Protein AF-X1V996-F1 (afdb_monomer)

Nearest PDB structures (foldseek):
  7qdz-assembly1_A  TM=5.759E-01  e=6.375E+00  Homo sapiens
  1e8w-assembly1_A  TM=3.989E-01  e=4.517E+00  Sus scrofa
  7qe0-assembly1_A  TM=4.647E-01  e=6.830E+00  Homo sapiens
  5yys-assembly1_A  TM=2.731E-01  e=4.517E+00  Bacteroides fragilis

Mean predicted aligned error: 10.18 Å

Organism: NCBI:txid412755

pLDDT: mean 85.3, std 16.9, range [49.44, 98.62]

Structure (mmCIF, N/CA/C/O backbone):
data_AF-X1V996-F1
#
_entry.id   AF-X1V996-F1
#
loop_
_atom_site.group_PDB
_atom_site.id
_atom_site.type_symbol
_atom_site.label_atom_id
_atom_site.label_alt_id
_atom_site.label_comp_id
_atom_site.label_asym_id
_atom_site.label_entity_id
_atom_site.label_seq_id
_atom_site.pdbx_PDB_ins_code
_atom_site.Cartn_x
_atom_site.Cartn_y
_atom_site.Cartn_z
_atom_site.occupancy
_atom_site.B_iso_or_equiv
_atom_site.auth_seq_id
_atom_site.auth_comp_id
_atom_site.auth_asym_id
_atom_site.auth_atom_id
_atom_site.pdbx_PDB_model_num
ATOM 1 N N . MET A 1 1 ? 45.943 18.618 -39.445 1.00 54.00 1 MET A N 1
ATOM 2 C CA . MET A 1 1 ? 46.024 18.221 -38.017 1.00 54.00 1 MET A CA 1
ATOM 3 C C . MET A 1 1 ? 44.732 18.413 -37.202 1.00 54.00 1 MET A C 1
ATOM 5 O O . MET A 1 1 ? 44.696 17.941 -36.082 1.00 54.00 1 MET A O 1
ATOM 9 N N . ILE A 1 2 ? 43.649 19.012 -37.729 1.00 55.75 2 ILE A N 1
ATOM 10 C CA . ILE A 1 2 ? 42.413 19.304 -36.954 1.00 55.75 2 ILE A CA 1
ATOM 11 C C . ILE A 1 2 ? 41.405 18.124 -36.906 1.00 55.75 2 ILE A C 1
ATOM 13 O O . ILE A 1 2 ? 40.631 17.995 -35.962 1.00 55.75 2 ILE A O 1
ATOM 17 N N . ARG A 1 3 ? 41.440 17.201 -37.882 1.00 53.94 3 ARG A N 1
ATOM 18 C CA . ARG A 1 3 ? 40.447 16.107 -38.025 1.00 53.94 3 ARG A CA 1
ATOM 19 C C . ARG A 1 3 ? 40.541 14.998 -36.963 1.00 53.94 3 ARG A C 1
ATOM 21 O O . ARG A 1 3 ? 39.548 14.331 -36.701 1.00 53.94 3 ARG A O 1
ATOM 28 N N . THR A 1 4 ? 41.698 14.806 -36.334 1.00 54.12 4 THR A N 1
ATOM 29 C CA . THR A 1 4 ? 41.930 13.738 -35.339 1.00 54.12 4 THR A CA 1
ATOM 30 C C . THR A 1 4 ? 41.383 14.076 -33.949 1.00 54.12 4 THR A C 1
ATOM 32 O O . THR A 1 4 ? 41.017 13.172 -33.201 1.00 54.12 4 THR A O 1
ATOM 35 N N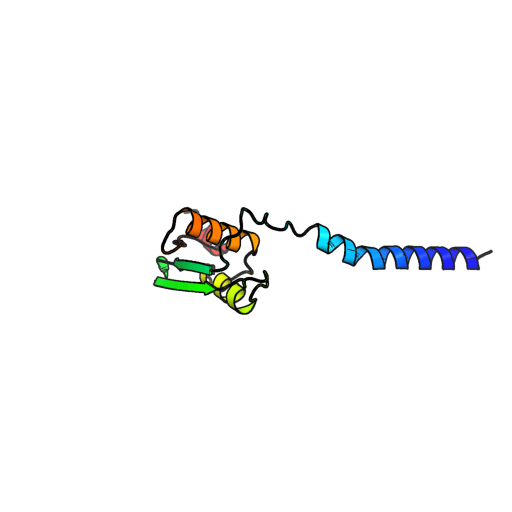 . HIS A 1 5 ? 41.290 15.364 -33.603 1.00 53.38 5 HIS A N 1
ATOM 36 C CA . HIS A 1 5 ? 40.777 15.819 -32.307 1.00 53.38 5 HIS A CA 1
ATOM 37 C C . HIS A 1 5 ? 39.247 15.728 -32.222 1.00 53.38 5 HIS A C 1
ATOM 39 O O . HIS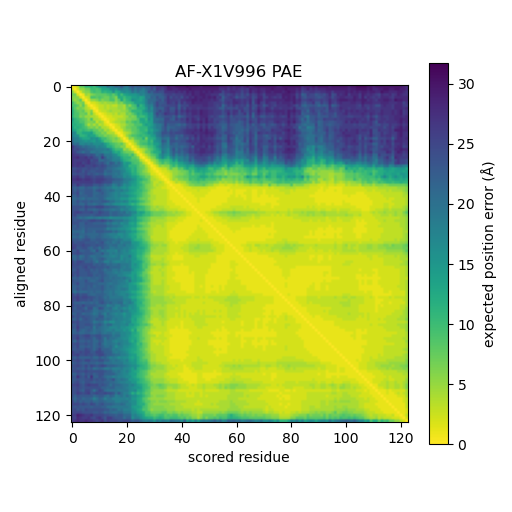 A 1 5 ? 38.716 15.301 -31.200 1.00 53.38 5 HIS A O 1
ATOM 45 N N . LEU A 1 6 ? 38.547 16.027 -33.322 1.00 59.44 6 LEU A N 1
ATOM 46 C CA . LEU A 1 6 ? 37.086 15.922 -33.410 1.00 59.44 6 LEU A CA 1
ATOM 47 C C . LEU A 1 6 ? 36.600 14.465 -33.335 1.00 59.44 6 LEU A C 1
ATOM 49 O O . LEU A 1 6 ? 35.632 14.174 -32.638 1.00 59.44 6 LEU A O 1
ATOM 53 N N . ALA A 1 7 ? 37.312 13.533 -33.978 1.00 59.94 7 ALA A N 1
ATOM 54 C CA . ALA A 1 7 ? 36.975 12.107 -33.939 1.00 59.94 7 ALA A CA 1
ATOM 55 C C . ALA A 1 7 ? 37.155 11.488 -32.538 1.00 59.94 7 ALA A C 1
ATOM 57 O O . ALA A 1 7 ? 36.348 10.665 -32.113 1.00 59.94 7 ALA A O 1
ATOM 58 N N . ARG A 1 8 ? 38.184 11.913 -31.791 1.00 59.97 8 ARG A N 1
ATOM 59 C CA . ARG A 1 8 ? 38.425 11.463 -30.408 1.00 59.97 8 ARG A CA 1
ATOM 60 C C . ARG A 1 8 ? 37.390 12.014 -29.425 1.00 59.97 8 ARG A C 1
ATOM 62 O O . ARG A 1 8 ? 36.938 11.273 -28.559 1.00 59.97 8 ARG A O 1
ATOM 69 N N . ALA A 1 9 ? 36.985 13.277 -29.583 1.00 61.44 9 ALA A N 1
ATOM 70 C CA . ALA A 1 9 ? 35.951 13.895 -28.752 1.00 61.44 9 ALA A CA 1
ATOM 71 C C . ALA A 1 9 ? 34.567 13.252 -28.965 1.00 61.44 9 ALA A C 1
ATOM 73 O O . ALA A 1 9 ? 33.856 12.994 -27.996 1.00 61.44 9 ALA A O 1
ATOM 74 N N . ALA A 1 10 ? 34.215 12.921 -30.212 1.00 61.50 10 ALA A N 1
ATOM 75 C CA . ALA A 1 10 ? 32.970 12.222 -30.532 1.00 61.50 10 ALA A CA 1
ATOM 76 C C . ALA A 1 10 ? 32.930 10.790 -29.962 1.00 61.50 10 ALA A C 1
ATOM 78 O O . ALA A 1 10 ? 31.900 10.361 -29.448 1.00 61.50 10 ALA A O 1
ATOM 79 N N . LEU A 1 11 ? 34.059 10.069 -29.992 1.00 61.34 11 LEU A N 1
ATOM 80 C CA . LEU A 1 11 ? 34.166 8.721 -29.424 1.00 61.34 11 LEU A CA 1
ATOM 81 C C . LEU A 1 11 ? 34.055 8.733 -27.888 1.00 61.34 11 LEU A C 1
ATOM 83 O O . LEU A 1 11 ? 33.362 7.897 -27.316 1.00 61.34 11 LEU A O 1
ATOM 87 N N . LEU A 1 12 ? 34.685 9.709 -27.224 1.00 60.69 12 LEU A N 1
ATOM 88 C CA . LEU A 1 12 ? 34.578 9.906 -25.772 1.00 60.69 12 LEU A CA 1
ATOM 89 C C . LEU A 1 12 ? 33.141 10.234 -25.336 1.00 60.69 12 LEU A C 1
ATOM 91 O O . LEU A 1 12 ? 32.659 9.663 -24.362 1.00 60.69 12 LEU A O 1
ATOM 95 N N . ALA A 1 13 ? 32.431 11.091 -26.075 1.00 60.47 13 ALA A N 1
ATOM 96 C CA . ALA A 1 13 ? 31.034 11.420 -25.785 1.00 60.47 13 ALA A CA 1
ATOM 97 C C . ALA A 1 13 ? 30.091 10.211 -25.954 1.00 60.47 13 ALA A C 1
ATOM 99 O O . ALA A 1 13 ? 29.177 10.032 -25.151 1.00 60.47 13 ALA A O 1
ATOM 100 N N . LEU A 1 14 ? 30.342 9.348 -26.948 1.00 59.69 14 LEU A N 1
ATOM 101 C CA . LEU A 1 14 ? 29.558 8.130 -27.184 1.00 59.69 14 LEU A CA 1
ATOM 102 C C . LEU A 1 14 ? 29.744 7.093 -26.060 1.00 59.69 14 LEU A C 1
ATOM 104 O O . LEU A 1 14 ? 28.778 6.459 -25.644 1.00 59.69 14 LEU A O 1
ATOM 108 N N . VAL A 1 15 ? 30.964 6.959 -25.525 1.00 61.09 15 VAL A N 1
ATOM 109 C CA . VAL A 1 15 ? 31.261 6.069 -24.385 1.00 61.09 15 VAL A CA 1
ATOM 110 C C . VAL A 1 15 ? 30.615 6.576 -23.089 1.00 61.09 15 VAL A C 1
ATOM 112 O O . VAL A 1 15 ? 30.128 5.772 -22.298 1.00 61.09 15 VAL A O 1
ATOM 115 N N . ILE A 1 16 ? 30.562 7.896 -22.876 1.00 60.41 16 ILE A N 1
ATOM 116 C CA . ILE A 1 16 ? 29.912 8.499 -21.699 1.00 60.41 16 ILE A CA 1
ATOM 117 C C . ILE A 1 16 ? 28.383 8.372 -21.786 1.00 60.41 16 ILE A C 1
ATOM 119 O O . ILE A 1 16 ? 27.744 8.040 -20.793 1.00 60.41 16 ILE A O 1
ATOM 123 N N . LEU A 1 17 ? 27.774 8.572 -22.962 1.00 58.75 17 LEU A N 1
ATOM 124 C CA . LEU A 1 17 ? 26.325 8.390 -23.116 1.00 58.75 17 LEU A CA 1
ATOM 125 C C . LEU A 1 17 ? 25.891 6.921 -22.994 1.00 58.75 17 LEU A C 1
ATOM 127 O O . LEU A 1 17 ? 24.822 6.647 -22.452 1.00 58.75 17 LEU A O 1
ATOM 131 N N . ALA A 1 18 ? 26.715 5.980 -23.463 1.00 59.16 18 ALA A N 1
ATOM 132 C CA . ALA A 1 18 ? 26.424 4.549 -23.392 1.00 59.16 18 ALA A CA 1
ATOM 133 C C . ALA A 1 18 ? 26.633 3.939 -21.991 1.00 59.16 18 ALA A C 1
ATOM 135 O O . ALA A 1 18 ? 26.075 2.882 -21.702 1.00 59.16 18 ALA A O 1
ATOM 136 N N . SER A 1 19 ? 27.400 4.588 -21.107 1.00 56.53 19 SER A N 1
ATOM 137 C CA . SER A 1 19 ? 27.648 4.113 -19.735 1.00 56.53 19 SER A CA 1
ATOM 138 C C . SER A 1 19 ? 26.632 4.619 -18.702 1.00 56.53 19 SER A C 1
ATOM 140 O O . SER A 1 19 ? 26.446 3.986 -17.662 1.00 56.53 19 SER A O 1
ATOM 142 N N . LEU A 1 20 ? 25.916 5.709 -18.994 1.00 56.09 20 LEU A N 1
ATOM 143 C CA . LEU A 1 20 ? 24.859 6.259 -18.133 1.00 56.09 20 LEU A CA 1
ATOM 144 C C . LEU A 1 20 ? 23.700 5.283 -17.826 1.00 56.09 20 LEU A C 1
ATOM 146 O O . LEU A 1 20 ? 23.301 5.213 -16.662 1.00 56.09 20 LEU A O 1
ATOM 150 N N . PRO A 1 21 ? 23.143 4.517 -18.788 1.00 53.94 21 PRO A N 1
ATOM 151 C CA . PRO A 1 21 ? 22.064 3.576 -18.479 1.00 53.94 21 PRO A CA 1
ATOM 152 C C . PRO A 1 21 ? 22.551 2.338 -17.714 1.00 53.94 21 PRO A C 1
ATOM 154 O O . PRO A 1 21 ? 21.789 1.781 -16.930 1.00 53.94 21 PRO A O 1
ATOM 157 N N . LEU A 1 22 ? 23.819 1.941 -17.878 1.00 51.44 22 LEU A N 1
ATOM 158 C CA . LEU A 1 22 ? 24.383 0.746 -17.238 1.00 51.44 22 LEU A CA 1
ATOM 159 C C . LEU A 1 22 ? 24.687 0.948 -15.742 1.00 51.44 22 LEU A C 1
ATOM 161 O O . LEU A 1 22 ? 24.753 -0.013 -14.984 1.00 51.44 22 LEU A O 1
ATOM 165 N N . CYS A 1 23 ? 24.855 2.199 -15.301 1.00 50.47 23 CYS A N 1
ATOM 166 C CA . CYS A 1 23 ? 25.145 2.527 -13.903 1.00 50.47 23 CYS A CA 1
ATOM 167 C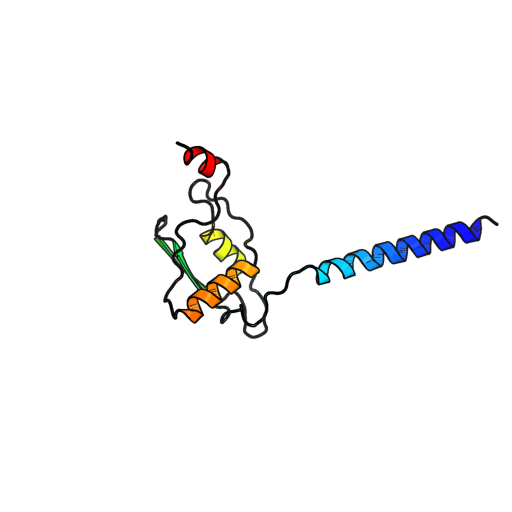 C . CYS A 1 23 ? 23.874 2.662 -13.038 1.00 50.47 23 CYS A C 1
ATOM 169 O O . CYS A 1 23 ? 23.942 2.556 -11.818 1.00 50.47 23 CYS A O 1
ATOM 171 N N . ARG A 1 24 ? 22.692 2.862 -13.643 1.00 49.44 24 ARG A N 1
ATOM 172 C CA . ARG A 1 24 ? 21.426 2.992 -12.894 1.00 49.44 24 ARG A CA 1
ATOM 173 C C . ARG A 1 24 ? 20.937 1.672 -12.296 1.00 49.44 24 ARG A C 1
ATOM 175 O O . ARG A 1 24 ? 20.384 1.685 -11.204 1.00 49.44 24 ARG A O 1
ATOM 182 N N . SER A 1 25 ? 21.154 0.550 -12.980 1.00 50.94 25 SER A N 1
ATOM 183 C CA . SER A 1 25 ? 20.682 -0.771 -12.543 1.00 50.94 25 SER A CA 1
ATOM 184 C C . SER A 1 25 ? 21.476 -1.356 -11.373 1.00 50.94 25 SER A C 1
ATOM 186 O O . SER A 1 25 ? 20.961 -2.211 -10.669 1.00 50.94 25 SER A O 1
ATOM 188 N N . LEU A 1 26 ? 22.707 -0.894 -11.133 1.00 51.16 26 LEU A N 1
ATOM 189 C CA . LEU A 1 26 ? 23.552 -1.406 -10.046 1.00 51.16 26 LEU A CA 1
ATOM 190 C C . LEU A 1 26 ?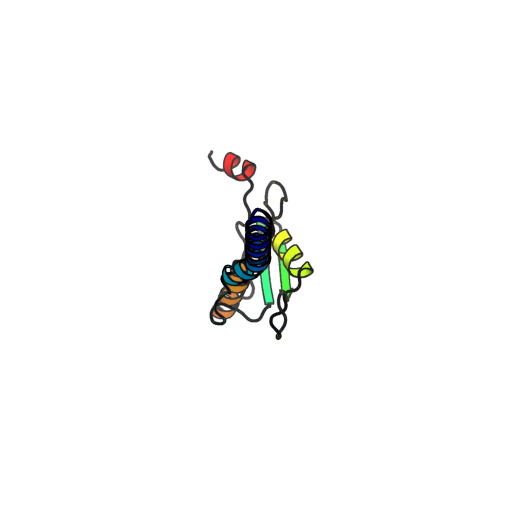 23.271 -0.752 -8.678 1.00 51.16 26 LEU A C 1
ATOM 192 O O . LEU A 1 26 ? 23.794 -1.216 -7.670 1.00 51.16 26 LEU A O 1
ATOM 196 N N . LEU A 1 27 ? 22.493 0.339 -8.639 1.00 52.47 27 LEU A N 1
ATOM 197 C CA . LEU A 1 27 ? 22.168 1.083 -7.411 1.00 52.47 27 LEU A CA 1
ATOM 198 C C . LEU A 1 27 ? 20.765 0.804 -6.859 1.00 52.47 27 LEU A C 1
ATOM 200 O O . LEU A 1 27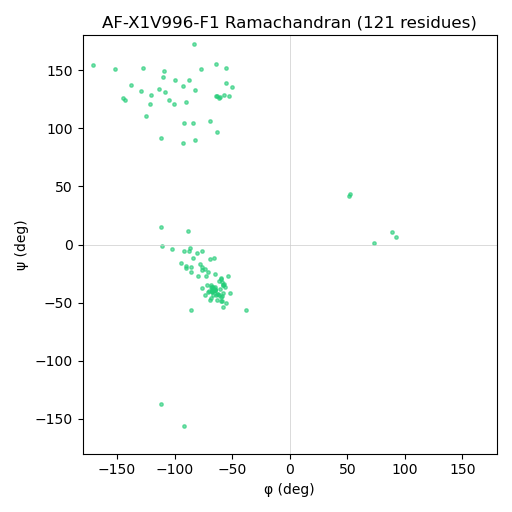 ? 20.435 1.316 -5.790 1.00 52.47 27 LEU A O 1
ATOM 204 N N . ALA A 1 28 ? 19.942 0.009 -7.547 1.00 55.94 28 ALA A N 1
ATOM 205 C CA . ALA A 1 28 ? 18.747 -0.528 -6.917 1.00 55.94 28 ALA A CA 1
ATOM 206 C C . ALA A 1 28 ? 19.219 -1.548 -5.877 1.00 55.94 28 ALA A C 1
ATOM 208 O O . ALA A 1 28 ? 19.734 -2.607 -6.229 1.00 55.94 28 ALA A O 1
ATOM 209 N N . ALA A 1 29 ? 19.129 -1.191 -4.596 1.00 60.31 29 ALA A N 1
ATOM 210 C CA . ALA A 1 29 ? 19.367 -2.137 -3.523 1.00 60.31 29 ALA A CA 1
ATOM 211 C C . ALA A 1 29 ? 18.288 -3.218 -3.628 1.00 60.31 29 ALA A C 1
ATOM 213 O O . ALA A 1 29 ? 17.157 -3.016 -3.192 1.00 60.31 29 ALA A O 1
ATOM 214 N N . GLU A 1 30 ? 18.611 -4.341 -4.265 1.00 69.19 30 GLU A N 1
ATO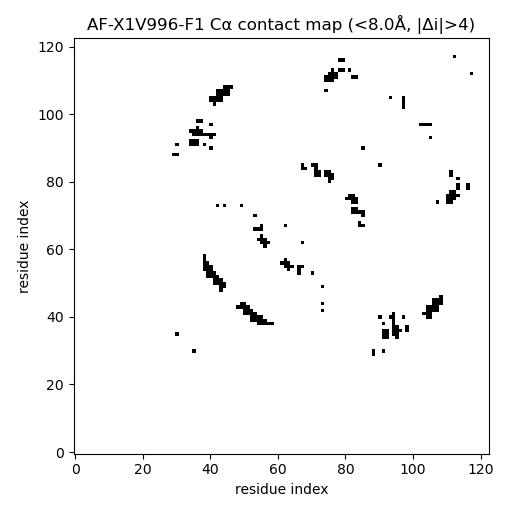M 215 C CA . GLU A 1 30 ? 17.710 -5.481 -4.249 1.00 69.19 30 GLU A CA 1
ATOM 216 C C . GLU A 1 30 ? 17.581 -5.970 -2.813 1.00 69.19 30 GLU A C 1
ATOM 218 O O . GLU A 1 30 ? 18.577 -6.230 -2.130 1.00 69.19 30 GLU A O 1
ATOM 223 N N . ILE A 1 31 ? 16.341 -6.102 -2.350 1.00 73.88 31 ILE A N 1
ATOM 224 C CA . ILE A 1 31 ? 16.076 -6.701 -1.050 1.00 73.88 31 ILE A CA 1
ATOM 225 C C . ILE A 1 31 ? 16.620 -8.129 -1.087 1.00 73.88 31 ILE A C 1
ATOM 227 O O . ILE A 1 31 ? 16.245 -8.883 -2.002 1.00 73.88 31 ILE A O 1
ATOM 231 N N . PRO A 1 32 ? 17.465 -8.518 -0.115 1.00 79.19 32 PRO A N 1
ATOM 232 C CA . PRO A 1 32 ? 17.919 -9.889 0.013 1.00 79.19 32 PRO A CA 1
ATOM 233 C C . PRO A 1 32 ? 16.719 -10.841 -0.023 1.00 79.19 32 PRO A C 1
ATOM 235 O O . PRO A 1 32 ? 15.745 -10.581 0.681 1.00 79.19 32 PRO A O 1
ATOM 238 N N . PRO A 1 33 ? 16.774 -11.962 -0.761 1.00 76.81 33 PRO A N 1
ATOM 239 C CA . PRO A 1 33 ? 15.669 -12.922 -0.803 1.00 76.81 33 PRO A CA 1
ATOM 240 C C . PRO A 1 33 ? 15.217 -13.407 0.583 1.00 76.81 33 PRO A C 1
ATOM 242 O O . PRO A 1 33 ? 14.058 -13.738 0.768 1.00 76.81 33 PRO A O 1
ATOM 245 N N . ALA A 1 34 ? 16.119 -13.399 1.570 1.00 75.12 34 ALA A N 1
ATOM 246 C CA . ALA A 1 34 ? 15.826 -13.749 2.961 1.00 75.12 34 ALA A CA 1
ATOM 247 C C . ALA A 1 34 ? 14.934 -12.735 3.709 1.00 75.12 34 ALA A C 1
ATOM 249 O O . ALA A 1 34 ? 14.495 -13.028 4.815 1.00 75.12 34 ALA A O 1
ATOM 250 N N . LEU A 1 35 ? 14.724 -11.542 3.149 1.00 78.44 35 LEU A N 1
ATOM 251 C CA . LEU A 1 35 ? 13.862 -10.487 3.694 1.00 78.44 35 LEU A CA 1
ATOM 252 C C . LEU A 1 35 ? 12.616 -10.258 2.822 1.00 78.44 35 LEU A C 1
ATOM 254 O O . LEU A 1 35 ? 11.979 -9.218 2.947 1.00 78.44 35 LEU A O 1
ATOM 258 N N . ARG A 1 36 ? 12.309 -11.200 1.923 1.00 87.50 36 ARG A N 1
ATOM 259 C CA . ARG A 1 36 ? 11.077 -11.228 1.130 1.00 87.50 36 ARG A CA 1
ATOM 260 C C . ARG A 1 36 ? 10.095 -12.202 1.771 1.00 87.50 36 ARG A C 1
ATOM 262 O O . ARG A 1 36 ? 10.530 -13.249 2.258 1.00 87.50 36 ARG A O 1
ATOM 269 N N . GLY A 1 37 ? 8.815 -11.855 1.765 1.00 91.75 37 GLY A N 1
ATOM 270 C CA . GLY A 1 37 ? 7.742 -12.775 2.135 1.00 91.75 37 GLY A CA 1
ATOM 271 C C . GLY A 1 37 ? 7.181 -13.509 0.920 1.00 91.75 37 GLY A C 1
ATOM 272 O O . GLY A 1 37 ? 7.871 -13.678 -0.103 1.00 91.75 37 GLY A O 1
ATOM 273 N N . ASP A 1 38 ? 5.945 -13.976 1.022 1.00 95.62 38 ASP A N 1
ATOM 274 C CA . ASP A 1 38 ? 5.312 -14.798 -0.008 1.00 95.62 38 ASP A CA 1
ATOM 275 C C . ASP A 1 38 ? 4.751 -14.000 -1.207 1.00 95.62 38 ASP A C 1
ATOM 277 O O . ASP A 1 38 ? 4.442 -14.594 -2.245 1.00 95.62 38 ASP A O 1
ATOM 281 N N . GLY A 1 39 ? 4.759 -12.663 -1.141 1.00 97.00 39 GLY A N 1
ATOM 282 C CA . GLY A 1 39 ? 4.209 -11.780 -2.174 1.00 97.00 39 GLY A CA 1
ATOM 283 C C . GLY A 1 39 ? 2.746 -11.393 -1.936 1.00 97.00 39 GLY A C 1
ATOM 284 O O . GLY A 1 39 ? 2.140 -10.732 -2.792 1.00 97.00 39 GLY A O 1
ATOM 285 N N . GLU A 1 40 ? 2.188 -11.774 -0.789 1.00 98.25 40 GLU A N 1
ATOM 286 C CA . GLU A 1 40 ? 0.895 -11.361 -0.263 1.00 98.25 40 GLU A CA 1
ATOM 287 C C . GLU A 1 40 ? 1.089 -10.460 0.967 1.00 98.25 40 GLU A C 1
ATOM 289 O O . GLU A 1 40 ? 2.023 -10.609 1.739 1.00 98.25 40 GLU A O 1
ATOM 294 N N . LEU A 1 41 ? 0.239 -9.451 1.146 1.00 98.31 41 LEU A N 1
ATOM 295 C CA . LEU A 1 41 ? 0.296 -8.591 2.329 1.00 98.31 41 LEU A CA 1
ATOM 296 C C . LEU A 1 41 ? -1.110 -8.180 2.743 1.00 98.31 41 LEU A C 1
ATOM 298 O O . LEU A 1 41 ? -1.840 -7.583 1.943 1.00 98.31 41 LEU A O 1
ATOM 302 N N . THR A 1 42 ? -1.484 -8.422 3.999 1.00 98.62 42 THR A N 1
ATOM 303 C CA . THR A 1 42 ? -2.754 -7.934 4.542 1.00 98.62 42 THR A CA 1
ATOM 304 C C . THR A 1 42 ? -2.538 -6.689 5.387 1.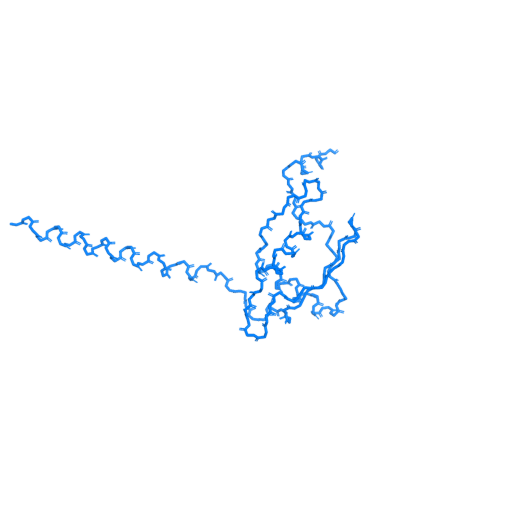00 98.62 42 THR A C 1
ATOM 306 O O . THR A 1 42 ? -1.850 -6.676 6.406 1.00 98.62 42 THR A O 1
ATOM 309 N N . LEU A 1 43 ? -3.188 -5.596 4.990 1.00 98.44 43 LEU A N 1
ATOM 310 C CA . LEU A 1 43 ? -3.142 -4.328 5.707 1.00 98.44 43 LEU A CA 1
ATOM 311 C C . LEU A 1 43 ? -4.503 -3.990 6.290 1.00 98.44 43 LEU A C 1
ATOM 313 O O . LEU A 1 43 ? -5.521 -3.993 5.596 1.00 98.44 43 LEU A O 1
ATOM 317 N N . TYR A 1 44 ? -4.497 -3.571 7.552 1.00 98.38 44 TYR A N 1
ATOM 318 C CA . TYR A 1 44 ? -5.646 -2.942 8.187 1.00 98.38 44 TYR A CA 1
ATOM 319 C C . TYR A 1 44 ? -5.296 -1.538 8.665 1.00 98.38 44 TYR A C 1
ATOM 321 O O . TYR A 1 44 ? -4.325 -1.325 9.387 1.00 98.38 44 TYR A O 1
ATOM 329 N N . ARG A 1 45 ? -6.118 -0.556 8.295 1.00 97.19 45 ARG A N 1
ATOM 330 C CA . ARG A 1 45 ? -6.006 0.849 8.685 1.00 97.19 45 ARG A CA 1
ATOM 331 C C . ARG A 1 45 ? -7.172 1.224 9.605 1.00 97.19 45 ARG A C 1
ATOM 333 O O . ARG A 1 45 ? -8.197 1.723 9.125 1.00 97.19 45 ARG A O 1
ATOM 340 N N . PRO A 1 46 ? -7.018 1.101 10.939 1.00 95.69 46 PRO A N 1
ATOM 341 C CA . PRO A 1 46 ? -8.127 1.262 11.884 1.00 95.69 46 PRO A CA 1
ATOM 342 C C . PRO A 1 46 ? -8.812 2.626 11.803 1.00 95.69 46 PRO A C 1
ATOM 344 O O . PRO A 1 46 ? -10.020 2.758 11.940 1.00 95.69 46 PRO A O 1
ATOM 347 N N . VAL A 1 47 ? -8.027 3.666 11.528 1.00 89.50 47 VAL A N 1
ATOM 348 C CA . VAL A 1 47 ? -8.495 5.054 11.473 1.00 89.50 47 VAL A CA 1
ATOM 349 C C . VAL A 1 47 ? -9.552 5.297 10.392 1.00 89.50 47 VAL A C 1
ATOM 351 O O . VAL A 1 47 ? -10.374 6.202 10.540 1.00 89.50 47 VAL A O 1
ATOM 354 N N . LYS A 1 48 ? -9.483 4.560 9.281 1.00 90.50 48 LYS A N 1
ATOM 355 C CA . LYS A 1 48 ? -10.435 4.660 8.168 1.00 90.50 48 LYS A CA 1
ATOM 356 C C . LYS A 1 48 ? -11.313 3.411 8.046 1.00 90.50 48 LYS A C 1
ATOM 358 O O . LYS A 1 48 ? -12.192 3.403 7.198 1.00 90.50 48 LYS A O 1
ATOM 363 N N . ASN A 1 49 ? -11.101 2.415 8.911 1.00 96.06 49 ASN A N 1
ATOM 364 C CA . ASN A 1 49 ? -11.719 1.095 8.837 1.00 96.06 49 ASN A CA 1
ATOM 365 C C . ASN A 1 49 ? -11.538 0.437 7.454 1.00 96.06 49 ASN A C 1
ATOM 367 O O . ASN A 1 49 ? -12.478 -0.100 6.878 1.00 96.06 49 ASN A O 1
ATOM 371 N N . GLU A 1 50 ? -10.326 0.531 6.906 1.00 97.00 50 GLU A N 1
ATOM 372 C CA . GLU A 1 50 ? -9.974 -0.041 5.602 1.00 97.00 50 GLU A CA 1
ATOM 373 C C . GLU A 1 50 ? -9.135 -1.288 5.830 1.00 97.00 50 GLU A C 1
ATOM 375 O O . GLU A 1 50 ? -8.112 -1.207 6.507 1.00 97.00 50 GLU A O 1
ATOM 380 N N . ARG A 1 51 ? -9.563 -2.424 5.282 1.00 98.06 51 ARG A N 1
ATOM 381 C CA . ARG A 1 51 ? -8.822 -3.686 5.315 1.00 98.06 51 ARG A CA 1
ATOM 382 C C . ARG A 1 51 ? -8.735 -4.234 3.901 1.00 98.06 51 ARG A C 1
ATOM 384 O O . ARG A 1 51 ? -9.761 -4.281 3.225 1.00 98.06 51 ARG A O 1
ATOM 391 N N . ALA A 1 52 ? -7.548 -4.645 3.479 1.00 98.31 52 ALA A N 1
ATOM 392 C CA . ALA A 1 52 ? -7.365 -5.325 2.206 1.00 98.31 52 ALA A CA 1
ATOM 393 C C . ALA A 1 52 ? -6.157 -6.262 2.256 1.00 98.31 52 ALA A C 1
ATOM 395 O O . ALA A 1 52 ? -5.197 -6.004 2.982 1.00 98.31 52 ALA A O 1
ATOM 396 N N . THR A 1 53 ? -6.238 -7.319 1.458 1.00 98.56 53 THR A N 1
ATOM 397 C CA . THR A 1 53 ? -5.156 -8.264 1.188 1.00 98.56 53 THR A CA 1
ATOM 398 C C . THR A 1 53 ? -4.687 -8.028 -0.240 1.00 98.56 53 THR A C 1
ATOM 400 O O . THR A 1 53 ? -5.515 -7.906 -1.146 1.00 98.56 53 THR A O 1
ATOM 403 N N . PHE A 1 54 ? -3.379 -7.908 -0.429 1.00 98.50 54 PHE A N 1
ATOM 404 C CA . PHE A 1 54 ? -2.759 -7.517 -1.688 1.00 98.50 54 PHE A CA 1
ATOM 405 C C . PHE A 1 54 ? -1.803 -8.603 -2.161 1.00 98.50 54 PHE A C 1
ATOM 407 O O . PHE A 1 54 ? -0.824 -8.871 -1.479 1.00 98.50 54 PHE A O 1
ATOM 414 N N . HIS A 1 55 ? -2.033 -9.164 -3.347 1.00 98.38 55 HIS A N 1
ATOM 415 C CA . HIS A 1 55 ? -1.062 -10.034 -4.018 1.00 98.38 55 HIS A CA 1
ATOM 416 C C . HIS A 1 55 ? -0.210 -9.168 -4.947 1.00 98.38 55 HIS A C 1
ATOM 418 O O . HIS A 1 55 ? -0.578 -8.918 -6.094 1.00 98.38 55 HIS A O 1
ATOM 424 N N . TYR A 1 56 ? 0.872 -8.610 -4.413 1.00 98.00 56 TYR A N 1
ATOM 425 C CA . TYR A 1 56 ? 1.640 -7.553 -5.075 1.00 98.00 56 TYR A CA 1
ATOM 426 C C . TYR A 1 56 ? 2.823 -8.088 -5.886 1.00 98.00 56 TYR A C 1
ATOM 428 O O . TYR A 1 56 ? 3.361 -7.360 -6.724 1.00 98.00 56 TYR A O 1
ATOM 436 N N . ARG A 1 57 ? 3.222 -9.345 -5.657 1.00 96.88 57 ARG A N 1
ATOM 437 C CA . ARG A 1 57 ? 4.293 -10.021 -6.391 1.00 96.88 57 ARG A CA 1
ATOM 438 C C . ARG A 1 57 ? 3.914 -11.464 -6.714 1.00 96.88 57 ARG A C 1
ATOM 440 O O . ARG A 1 57 ? 3.396 -12.181 -5.867 1.00 96.88 57 ARG A O 1
ATOM 447 N N . ASP A 1 58 ? 4.209 -11.906 -7.935 1.00 95.56 58 ASP A N 1
ATOM 448 C CA . ASP A 1 58 ? 3.997 -13.297 -8.347 1.00 95.56 58 ASP A CA 1
ATOM 449 C C . ASP A 1 58 ? 5.160 -14.231 -7.936 1.00 95.56 58 ASP A C 1
ATOM 451 O O . ASP A 1 58 ? 6.233 -13.805 -7.496 1.00 95.56 58 ASP A O 1
ATOM 455 N N . GLY A 1 59 ? 4.976 -15.540 -8.133 1.00 90.94 59 GLY A N 1
ATOM 456 C CA . GLY A 1 59 ? 6.013 -16.545 -7.860 1.00 90.94 59 GLY A CA 1
ATOM 457 C C . GLY A 1 59 ? 7.252 -16.463 -8.767 1.00 90.94 59 GLY A C 1
ATOM 458 O O . GLY A 1 59 ? 8.259 -17.102 -8.473 1.00 90.94 59 GLY A O 1
ATOM 459 N N . ASN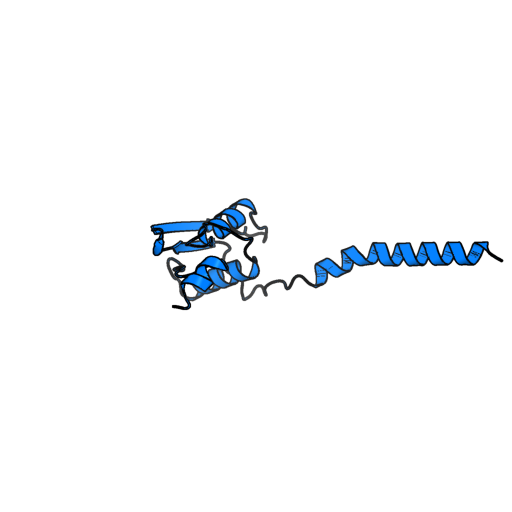 A 1 60 ? 7.204 -15.683 -9.853 1.00 92.19 60 ASN A N 1
ATOM 460 C CA . ASN A 1 60 ? 8.352 -15.409 -10.723 1.00 92.19 60 ASN A CA 1
ATOM 461 C C . ASN A 1 60 ? 9.114 -14.142 -10.295 1.00 92.19 60 ASN A C 1
ATOM 463 O O . ASN A 1 60 ? 10.163 -13.839 -10.863 1.00 92.19 60 ASN A O 1
ATOM 467 N N . GLY A 1 61 ? 8.601 -13.410 -9.304 1.00 90.88 61 GLY A N 1
ATOM 468 C CA . GLY A 1 61 ? 9.180 -12.173 -8.801 1.00 90.88 61 GLY A CA 1
ATOM 469 C C . GLY A 1 61 ? 8.717 -10.904 -9.522 1.00 90.88 61 GLY A C 1
ATOM 470 O O . GLY A 1 61 ? 9.316 -9.853 -9.300 1.00 90.88 61 GLY A O 1
ATOM 471 N N . ASN A 1 62 ? 7.688 -10.971 -10.371 1.00 94.81 62 ASN A N 1
ATOM 472 C CA . ASN A 1 62 ? 7.140 -9.797 -11.051 1.00 94.81 62 ASN A CA 1
ATOM 473 C C . ASN A 1 62 ? 6.167 -9.056 -10.136 1.00 9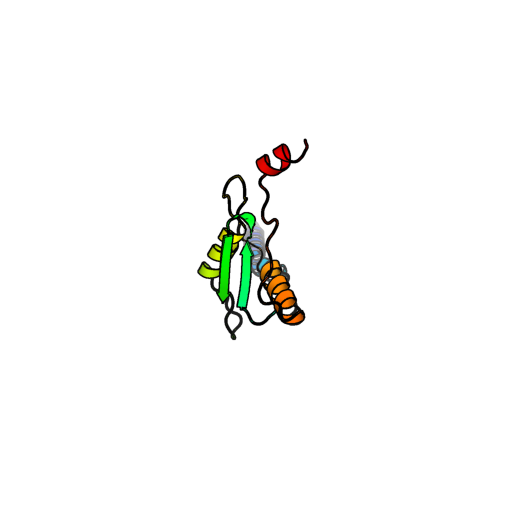4.81 62 ASN A C 1
ATOM 475 O O . ASN A 1 62 ? 5.275 -9.673 -9.554 1.00 94.81 62 ASN A O 1
ATOM 479 N N . TYR A 1 63 ? 6.313 -7.735 -10.058 1.00 96.31 63 TYR A N 1
ATOM 480 C CA . TYR A 1 63 ? 5.413 -6.876 -9.296 1.00 96.31 63 TYR A CA 1
ATOM 481 C C . TYR A 1 63 ? 4.207 -6.434 -10.128 1.00 96.31 63 TYR A C 1
ATOM 483 O O . TYR A 1 63 ? 4.348 -6.111 -11.311 1.00 96.31 63 TYR A O 1
ATOM 491 N N . ASP A 1 64 ? 3.037 -6.367 -9.495 1.00 98.00 64 ASP A N 1
ATOM 492 C CA . ASP A 1 64 ? 1.840 -5.762 -10.080 1.00 98.00 64 ASP A CA 1
ATOM 493 C C . ASP A 1 64 ? 1.754 -4.278 -9.692 1.00 98.00 64 ASP A C 1
ATOM 495 O O . ASP A 1 64 ? 1.395 -3.918 -8.571 1.00 98.00 64 ASP A O 1
ATOM 499 N N . GLU A 1 65 ? 2.070 -3.398 -10.641 1.00 97.50 65 GLU A N 1
ATOM 500 C CA . GLU A 1 65 ? 2.057 -1.942 -10.448 1.00 97.50 65 GLU A CA 1
ATOM 501 C C . GLU A 1 65 ? 0.681 -1.383 -10.042 1.00 97.50 65 GLU A C 1
ATOM 503 O O . GLU A 1 65 ? 0.604 -0.369 -9.344 1.00 97.50 65 GLU A O 1
ATOM 508 N N . GLY A 1 66 ? -0.415 -2.029 -10.455 1.00 98.19 66 GLY A N 1
ATOM 509 C CA . GLY A 1 66 ? -1.765 -1.642 -10.047 1.00 98.19 66 GLY A CA 1
ATOM 510 C C . GLY A 1 66 ? -1.986 -1.916 -8.564 1.00 98.19 66 GLY A C 1
ATOM 511 O O . GLY A 1 66 ? -2.419 -1.034 -7.822 1.00 98.19 66 GLY A O 1
ATOM 512 N N . VAL A 1 67 ? -1.579 -3.100 -8.110 1.00 98.44 67 VAL A N 1
ATOM 513 C CA . VAL A 1 67 ? -1.644 -3.483 -6.694 1.00 98.44 67 VAL A CA 1
ATOM 514 C C . VAL A 1 67 ? -0.713 -2.613 -5.843 1.00 98.44 67 VAL A C 1
ATOM 516 O O . VAL A 1 67 ? -1.097 -2.176 -4.757 1.00 98.44 67 VAL A O 1
ATOM 519 N N . LEU A 1 68 ? 0.482 -2.276 -6.341 1.00 98.38 68 LEU A N 1
ATOM 520 C CA . LEU A 1 68 ? 1.386 -1.337 -5.667 1.00 98.38 68 LEU A CA 1
ATOM 521 C C . LEU A 1 68 ? 0.757 0.058 -5.504 1.00 98.38 68 LEU A C 1
ATOM 523 O O . LEU A 1 68 ? 0.922 0.697 -4.459 1.00 98.38 68 LEU A O 1
ATOM 527 N N . ALA A 1 69 ? 0.000 0.531 -6.498 1.00 98.19 69 ALA A N 1
ATOM 528 C CA . ALA A 1 69 ? -0.741 1.787 -6.402 1.00 98.19 69 ALA A CA 1
ATOM 529 C C . ALA A 1 69 ? -1.885 1.717 -5.371 1.00 98.19 69 ALA A C 1
ATOM 531 O O . ALA A 1 69 ? -2.109 2.684 -4.633 1.00 98.19 69 ALA A O 1
ATOM 532 N N . ASP A 1 70 ? -2.564 0.576 -5.254 1.00 98.31 70 ASP A N 1
ATOM 533 C CA . ASP A 1 70 ? -3.604 0.362 -4.242 1.00 98.31 70 ASP A CA 1
ATOM 534 C C . ASP A 1 70 ? -3.021 0.318 -2.818 1.00 98.31 70 ASP A C 1
ATOM 536 O O . ASP A 1 70 ? -3.562 0.941 -1.894 1.00 98.31 70 ASP A O 1
ATOM 540 N N . ILE A 1 71 ? -1.859 -0.319 -2.639 1.00 98.25 71 ILE A N 1
ATOM 541 C CA . ILE A 1 71 ? -1.098 -0.267 -1.381 1.00 98.25 71 ILE A CA 1
ATOM 542 C C . ILE A 1 71 ? -0.736 1.187 -1.050 1.00 98.25 71 ILE A C 1
ATOM 544 O O . ILE A 1 71 ? -1.000 1.662 0.061 1.00 98.25 71 ILE A O 1
ATOM 548 N N . ALA A 1 72 ? -0.198 1.939 -2.016 1.00 98.00 72 ALA A N 1
ATOM 549 C CA . ALA A 1 72 ? 0.111 3.358 -1.842 1.00 98.00 72 ALA A CA 1
ATOM 550 C C . ALA A 1 72 ? -1.122 4.178 -1.422 1.00 98.00 72 ALA A C 1
ATOM 552 O O . ALA A 1 72 ? -1.024 5.078 -0.578 1.00 98.00 72 ALA A O 1
ATOM 553 N N . HIS A 1 73 ? -2.306 3.834 -1.937 1.00 97.44 73 HIS A N 1
ATOM 554 C CA . HIS A 1 73 ? -3.555 4.449 -1.511 1.00 97.44 73 HIS A CA 1
ATOM 555 C C . HIS A 1 73 ? -3.878 4.151 -0.040 1.00 97.44 73 HIS A C 1
ATOM 557 O O . HIS A 1 73 ? -4.228 5.073 0.700 1.00 97.44 73 HIS A O 1
ATOM 563 N N . ILE A 1 74 ? -3.720 2.920 0.457 1.00 97.44 74 ILE A N 1
ATOM 564 C CA . ILE A 1 74 ? -3.874 2.635 1.900 1.00 97.44 74 ILE A CA 1
ATOM 565 C C . ILE A 1 74 ? -2.899 3.471 2.750 1.00 97.44 74 ILE A C 1
ATOM 567 O O . ILE A 1 74 ? -3.257 3.965 3.831 1.00 97.44 74 ILE A O 1
ATOM 571 N N . PHE A 1 75 ? -1.695 3.717 2.235 1.00 97.19 75 PHE A N 1
ATOM 572 C CA . PHE A 1 75 ? -0.657 4.507 2.898 1.00 97.19 75 PHE A CA 1
ATOM 573 C C . PHE A 1 75 ? -0.868 6.024 2.863 1.00 97.19 75 PHE A C 1
ATOM 575 O O . PHE A 1 75 ? -0.121 6.764 3.516 1.00 97.19 75 PHE A O 1
ATOM 582 N N . ARG A 1 76 ? -1.893 6.512 2.161 1.00 97.00 76 ARG A N 1
ATOM 583 C CA . ARG A 1 76 ? -2.130 7.947 1.982 1.00 97.00 76 ARG A CA 1
ATOM 584 C C . ARG A 1 76 ? -2.242 8.723 3.291 1.00 97.00 76 ARG A C 1
ATOM 586 O O . ARG A 1 76 ? -2.704 8.223 4.329 1.00 97.00 76 ARG A O 1
ATOM 593 N N . CYS A 1 77 ? -1.879 10.000 3.239 1.00 95.94 77 CYS A N 1
ATOM 594 C CA . CYS A 1 77 ? -1.952 10.891 4.386 1.00 95.94 77 CYS A CA 1
ATOM 595 C C . CYS A 1 77 ? -3.379 10.935 4.936 1.00 95.94 77 CYS A C 1
ATOM 597 O O . CYS A 1 77 ? -4.346 11.200 4.227 1.00 95.94 77 CYS A O 1
ATOM 599 N N . ARG A 1 78 ? -3.530 10.714 6.248 1.00 92.81 78 ARG A N 1
ATOM 600 C CA . ARG A 1 78 ? -4.848 10.749 6.913 1.00 92.81 78 ARG A CA 1
ATOM 601 C C . ARG A 1 78 ? -5.557 12.101 6.753 1.00 92.81 78 ARG A C 1
ATOM 603 O O . ARG A 1 78 ? -6.785 12.112 6.770 1.00 92.81 78 ARG A O 1
ATOM 610 N N . LEU A 1 79 ? -4.797 13.197 6.687 1.00 93.81 79 LEU A N 1
ATOM 611 C CA . LEU A 1 79 ? -5.338 14.554 6.615 1.00 93.81 79 LEU A CA 1
ATOM 612 C C . LEU A 1 79 ? -5.646 14.963 5.175 1.00 93.81 79 LEU A C 1
ATOM 614 O O . LEU A 1 79 ? -6.779 15.326 4.890 1.00 93.81 79 LEU A O 1
ATOM 618 N N . THR A 1 80 ? -4.650 14.906 4.291 1.00 95.31 80 THR A N 1
ATOM 619 C CA . THR A 1 80 ? -4.755 15.439 2.925 1.00 95.31 80 THR A CA 1
ATOM 620 C C . THR A 1 80 ? -5.255 14.412 1.914 1.00 95.31 80 THR A C 1
ATOM 622 O O . THR A 1 80 ? -5.699 14.790 0.839 1.00 95.31 80 THR A O 1
ATOM 625 N N . GLY A 1 81 ? -5.186 13.116 2.234 1.00 95.38 81 GLY A N 1
ATOM 626 C CA . GLY A 1 81 ? -5.467 12.041 1.280 1.00 95.38 81 GLY A CA 1
ATOM 627 C C . GLY A 1 81 ? -4.368 11.832 0.235 1.00 95.38 81 GLY A C 1
ATOM 628 O O . GLY A 1 81 ? -4.510 10.949 -0.601 1.00 95.38 81 GLY A O 1
ATOM 629 N N . GLU A 1 82 ? -3.279 12.603 0.296 1.00 96.88 82 GLU A N 1
ATOM 630 C CA . GLU A 1 82 ? -2.136 12.490 -0.611 1.00 96.88 82 GLU A CA 1
ATOM 631 C C . GLU A 1 82 ? -1.454 11.126 -0.463 1.00 96.88 82 GLU A C 1
ATOM 633 O O . GLU A 1 82 ? -1.115 10.717 0.653 1.00 96.88 82 GLU A O 1
ATOM 638 N N . ALA A 1 83 ? -1.263 10.432 -1.583 1.00 96.62 83 ALA A N 1
ATOM 639 C CA . ALA A 1 83 ? -0.546 9.167 -1.669 1.00 96.62 83 ALA A CA 1
ATOM 640 C C . ALA A 1 83 ? 0.796 9.375 -2.380 1.00 96.62 83 ALA A C 1
ATOM 642 O O . ALA A 1 83 ? 0.908 10.219 -3.268 1.00 96.62 83 ALA A O 1
ATOM 643 N N . HIS A 1 84 ? 1.791 8.573 -2.013 1.00 96.31 84 HIS A N 1
ATOM 644 C CA . HIS A 1 84 ? 3.079 8.514 -2.697 1.00 96.31 84 HIS A CA 1
ATOM 645 C C . HIS A 1 84 ? 3.389 7.074 -3.057 1.00 96.31 84 HIS A C 1
ATOM 647 O O . HIS A 1 84 ? 2.972 6.162 -2.344 1.00 96.31 84 HIS A O 1
ATOM 653 N N . VAL A 1 85 ? 4.162 6.899 -4.129 1.00 95.12 85 VAL A N 1
ATOM 654 C CA . VAL A 1 85 ? 4.769 5.608 -4.450 1.00 95.12 85 VAL A CA 1
ATOM 655 C C . VAL A 1 85 ? 5.529 5.120 -3.221 1.00 95.12 85 VAL A C 1
ATOM 657 O O . VAL A 1 85 ? 6.319 5.864 -2.631 1.00 95.12 85 VAL A O 1
ATOM 660 N N . ILE A 1 86 ? 5.237 3.888 -2.823 1.00 95.31 86 ILE A N 1
ATOM 661 C CA . ILE A 1 86 ? 5.900 3.222 -1.712 1.00 95.31 86 ILE A CA 1
ATOM 662 C C . ILE A 1 86 ? 7.067 2.432 -2.283 1.00 95.31 86 ILE A C 1
ATOM 664 O O . ILE A 1 86 ? 6.945 1.787 -3.320 1.00 95.31 86 ILE A O 1
ATOM 668 N N . ASP A 1 87 ? 8.206 2.513 -1.608 1.00 94.44 87 ASP A N 1
ATOM 669 C CA . ASP A 1 87 ? 9.363 1.701 -1.945 1.00 94.44 87 ASP A CA 1
ATOM 670 C C . ASP A 1 87 ? 9.006 0.214 -1.792 1.00 94.44 87 ASP A C 1
ATOM 672 O O . ASP A 1 87 ? 8.530 -0.203 -0.734 1.00 94.44 87 ASP A O 1
ATOM 676 N N . THR A 1 88 ? 9.218 -0.584 -2.840 1.00 94.19 88 THR A N 1
ATOM 677 C CA . THR A 1 88 ? 8.910 -2.026 -2.825 1.00 94.19 88 THR A CA 1
ATOM 678 C C . THR A 1 88 ? 9.695 -2.757 -1.734 1.00 94.19 88 THR A C 1
ATOM 680 O O . THR A 1 88 ? 9.166 -3.680 -1.121 1.00 94.19 88 THR A O 1
ATOM 683 N N . GLY A 1 89 ? 10.888 -2.243 -1.401 1.00 93.88 89 GLY A N 1
ATOM 684 C CA . GLY A 1 89 ? 11.659 -2.525 -0.187 1.00 93.88 89 GLY A CA 1
ATOM 685 C C . GLY A 1 89 ? 10.822 -2.681 1.069 1.00 93.88 89 GLY A C 1
ATOM 686 O O . GLY A 1 89 ? 10.880 -3.685 1.777 1.00 93.88 89 GLY A O 1
ATOM 687 N N . LEU A 1 90 ? 10.040 -1.645 1.349 1.00 94.56 90 LEU A N 1
ATOM 688 C CA . LEU A 1 90 ? 9.220 -1.573 2.545 1.00 94.56 90 LEU A CA 1
ATOM 689 C C . LEU A 1 90 ? 8.088 -2.602 2.521 1.00 94.56 90 LEU A C 1
ATOM 691 O O . LEU A 1 90 ? 7.800 -3.192 3.558 1.00 94.56 90 LEU A O 1
ATOM 695 N N . ILE A 1 91 ? 7.457 -2.805 1.364 1.00 96.31 91 ILE A N 1
ATOM 696 C CA . ILE A 1 91 ? 6.315 -3.718 1.212 1.00 96.31 91 ILE A CA 1
ATOM 697 C C . ILE A 1 91 ? 6.753 -5.154 1.512 1.00 96.31 91 ILE A C 1
ATOM 699 O O . ILE A 1 91 ? 6.141 -5.818 2.340 1.00 96.31 91 ILE A O 1
ATOM 703 N N . GLU A 1 92 ? 7.872 -5.579 0.936 1.00 96.31 92 GLU A N 1
ATOM 704 C CA . GLU A 1 92 ? 8.449 -6.914 1.144 1.00 96.31 92 GLU A CA 1
ATOM 705 C C . GLU A 1 92 ? 8.902 -7.147 2.584 1.00 96.31 92 GLU A C 1
ATOM 707 O O . GLU A 1 92 ? 8.705 -8.226 3.129 1.00 96.31 92 GLU A O 1
ATOM 712 N N . ILE A 1 93 ? 9.477 -6.128 3.233 1.00 95.38 93 ILE A N 1
ATOM 713 C CA . ILE A 1 93 ? 9.836 -6.225 4.653 1.00 95.38 93 ILE A CA 1
ATOM 714 C C . ILE A 1 93 ? 8.578 -6.380 5.514 1.00 95.38 93 ILE A C 1
ATOM 716 O O . ILE A 1 93 ? 8.602 -7.113 6.499 1.00 95.38 93 ILE A O 1
ATOM 720 N N . MET A 1 94 ? 7.492 -5.677 5.186 1.00 96.25 94 MET A N 1
ATOM 721 C CA . MET A 1 94 ? 6.235 -5.792 5.926 1.00 96.25 94 MET A CA 1
ATOM 722 C C . MET A 1 94 ? 5.594 -7.166 5.759 1.00 96.25 94 MET A C 1
ATOM 724 O O . MET A 1 94 ? 5.161 -7.727 6.760 1.00 96.25 94 MET A O 1
ATOM 728 N N . ASP A 1 95 ? 5.581 -7.687 4.535 1.00 97.25 95 ASP A N 1
ATOM 729 C CA . ASP A 1 95 ? 5.145 -9.046 4.203 1.00 97.25 95 ASP A CA 1
ATOM 730 C C . ASP A 1 95 ? 5.982 -10.073 4.989 1.00 97.25 95 ASP A C 1
ATOM 732 O O . ASP A 1 95 ? 5.462 -10.797 5.835 1.00 97.25 95 ASP A O 1
ATOM 736 N N . ALA A 1 96 ? 7.314 -9.999 4.899 1.00 96.00 96 ALA A N 1
ATOM 737 C CA . ALA A 1 96 ? 8.202 -10.881 5.656 1.00 96.00 96 ALA A CA 1
ATOM 738 C C . ALA A 1 96 ? 7.977 -10.817 7.182 1.00 96.00 96 ALA A C 1
ATOM 740 O O . ALA A 1 96 ? 8.150 -11.818 7.882 1.00 96.00 96 ALA A O 1
ATOM 741 N N . ILE A 1 97 ? 7.612 -9.649 7.727 1.00 96.00 97 ILE A N 1
ATOM 742 C CA . ILE A 1 97 ? 7.236 -9.501 9.140 1.00 96.00 97 ILE A CA 1
ATOM 743 C C . ILE A 1 97 ? 5.892 -10.189 9.419 1.00 96.00 97 ILE A C 1
ATOM 745 O O . ILE A 1 97 ? 5.793 -10.914 10.410 1.00 96.00 97 ILE A O 1
ATOM 749 N N . GLU A 1 98 ? 4.871 -9.963 8.590 1.00 97.44 98 GLU A N 1
ATOM 750 C CA . GLU A 1 98 ? 3.552 -10.600 8.710 1.00 97.44 98 GLU A CA 1
ATOM 751 C C . GLU A 1 98 ? 3.681 -12.131 8.729 1.00 97.44 98 GLU A C 1
ATOM 753 O O . GLU A 1 98 ? 3.241 -12.774 9.690 1.00 97.44 98 GLU A O 1
ATOM 758 N N . ASP A 1 99 ? 4.411 -12.677 7.757 1.00 96.19 99 ASP A N 1
ATOM 759 C CA . ASP A 1 99 ? 4.720 -14.099 7.609 1.00 96.19 99 ASP A CA 1
ATOM 760 C C . ASP A 1 99 ? 5.481 -14.666 8.806 1.00 96.19 99 ASP A C 1
ATOM 762 O O . ASP A 1 99 ? 5.124 -15.711 9.364 1.00 96.19 99 ASP A O 1
ATOM 766 N N . HIS A 1 100 ? 6.539 -13.971 9.238 1.00 95.44 100 HIS A N 1
ATOM 767 C CA . HIS A 1 100 ? 7.381 -14.424 10.342 1.00 95.44 100 HIS A CA 1
ATOM 768 C C . HIS A 1 100 ? 6.574 -14.616 11.629 1.00 95.44 100 HIS A C 1
ATOM 770 O O . HIS A 1 100 ? 6.768 -15.598 12.354 1.00 95.44 100 HIS A O 1
ATOM 776 N N . PHE A 1 101 ? 5.663 -13.685 11.912 1.00 96.88 101 PHE A N 1
ATOM 777 C CA . PHE A 1 101 ? 4.807 -13.745 13.092 1.00 96.88 101 PHE A CA 1
ATOM 778 C C . PHE A 1 101 ? 3.515 -14.535 12.870 1.00 96.88 101 PHE A C 1
ATOM 780 O O . PHE A 1 101 ? 2.799 -14.765 13.848 1.00 96.88 101 PHE A O 1
ATOM 787 N N . LYS A 1 102 ? 3.232 -14.983 11.637 1.00 96.38 102 LYS A N 1
ATOM 788 C CA . LYS A 1 102 ? 1.959 -15.608 11.240 1.00 96.38 102 LYS A CA 1
ATOM 789 C C . LYS A 1 102 ? 0.768 -14.746 11.658 1.00 96.38 102 LYS A C 1
ATOM 791 O O . LYS A 1 102 ? -0.194 -15.241 12.250 1.00 96.38 102 LYS A O 1
ATOM 796 N N . ALA A 1 103 ? 0.909 -13.438 11.469 1.00 96.75 103 ALA A N 1
ATOM 797 C CA . ALA A 1 103 ? -0.135 -12.482 11.791 1.00 96.75 103 ALA A CA 1
ATOM 798 C C . ALA A 1 103 ? -1.222 -12.512 10.708 1.00 96.75 103 ALA A C 1
ATOM 800 O O . ALA A 1 103 ? -0.934 -12.790 9.553 1.00 96.75 103 ALA A O 1
ATOM 801 N N . ASP A 1 104 ? -2.463 -12.194 11.079 1.00 97.12 104 ASP A N 1
ATOM 802 C CA . ASP A 1 104 ? -3.568 -12.094 10.111 1.00 97.12 104 ASP A CA 1
ATOM 803 C C . ASP A 1 104 ? -3.548 -10.778 9.303 1.00 97.12 104 ASP A C 1
ATOM 805 O O . ASP A 1 104 ? -4.337 -10.617 8.368 1.00 97.12 104 ASP A O 1
ATOM 809 N N . GLU A 1 105 ? -2.793 -9.780 9.785 1.00 97.75 105 GLU A N 1
ATOM 810 C CA . GLU A 1 105 ? -2.666 -8.444 9.191 1.00 97.75 105 GLU A CA 1
ATOM 811 C C . GLU A 1 105 ? -1.556 -7.609 9.857 1.00 97.75 105 GLU A C 1
ATOM 813 O O . GLU A 1 105 ? -1.310 -7.693 11.068 1.00 97.75 105 GLU A O 1
ATOM 818 N N . ILE A 1 106 ? -1.005 -6.652 9.108 1.00 98.00 106 ILE A N 1
ATOM 819 C CA . ILE A 1 106 ? -0.284 -5.502 9.658 1.00 98.00 106 ILE A CA 1
ATOM 820 C C . ILE A 1 106 ? -1.250 -4.337 9.903 1.00 98.00 106 ILE A C 1
ATOM 822 O O . ILE A 1 106 ? -1.899 -3.797 8.999 1.00 98.00 106 ILE A O 1
ATOM 826 N N . ARG A 1 107 ? -1.303 -3.870 11.157 1.00 97.62 107 ARG A N 1
ATOM 827 C CA . ARG A 1 107 ? -2.113 -2.707 11.545 1.00 97.62 107 ARG A CA 1
ATOM 828 C C . ARG A 1 107 ? -1.382 -1.393 11.292 1.00 97.62 107 ARG A C 1
ATOM 830 O O . ARG A 1 107 ? -0.536 -0.958 12.073 1.00 97.62 107 ARG A O 1
ATOM 837 N N . LEU A 1 108 ? -1.783 -0.698 10.235 1.00 95.75 108 LEU A N 1
ATOM 838 C CA . LEU A 1 108 ? -1.215 0.571 9.801 1.00 95.75 108 LEU A CA 1
ATOM 839 C C . LEU A 1 108 ? -1.804 1.756 10.586 1.00 95.75 108 LEU A C 1
ATOM 841 O O . LEU A 1 108 ? -2.801 2.374 10.202 1.00 95.75 108 LEU A O 1
ATOM 845 N N . ILE A 1 109 ? -1.165 2.094 11.708 1.00 93.69 109 ILE A N 1
ATOM 846 C CA . ILE A 1 109 ? -1.587 3.206 12.581 1.00 93.69 109 ILE A CA 1
ATOM 847 C C . ILE A 1 109 ? -1.256 4.568 11.965 1.00 93.69 109 ILE A C 1
ATOM 849 O O . ILE A 1 109 ? -2.058 5.507 12.015 1.00 93.69 109 ILE A O 1
ATOM 853 N N . SER A 1 110 ? -0.051 4.693 11.410 1.00 89.19 110 SER A N 1
ATOM 854 C CA . SER A 1 110 ? 0.447 5.908 10.770 1.00 89.19 110 SER A CA 1
ATOM 855 C C . SER A 1 110 ? 1.290 5.541 9.561 1.00 89.19 110 SER A C 1
ATOM 857 O O . SER A 1 110 ? 2.253 4.797 9.683 1.00 89.19 110 SER A O 1
ATOM 859 N N . ALA A 1 111 ? 0.911 6.097 8.417 1.00 92.50 111 ALA A N 1
ATOM 860 C CA . ALA A 1 111 ? 1.598 5.937 7.146 1.00 92.50 111 ALA A CA 1
ATOM 861 C C . ALA A 1 111 ? 2.220 7.281 6.733 1.00 92.50 111 ALA A C 1
ATOM 863 O O . ALA A 1 111 ? 2.747 8.000 7.590 1.00 92.50 111 ALA A O 1
ATOM 864 N N . TYR A 1 112 ? 2.119 7.666 5.458 1.00 95.25 112 TYR A N 1
ATOM 865 C CA . TYR A 1 112 ? 2.611 8.961 5.004 1.00 95.25 112 TYR A CA 1
ATOM 866 C C . TYR A 1 112 ? 1.994 10.125 5.807 1.00 95.25 112 TYR A C 1
ATOM 868 O O . TYR A 1 112 ? 0.803 10.138 6.148 1.00 95.25 112 TYR A O 1
ATOM 876 N N . ARG A 1 113 ? 2.828 11.117 6.138 1.00 93.62 113 ARG A N 1
ATOM 877 C CA . ARG A 1 113 ? 2.440 12.332 6.862 1.00 93.62 113 ARG A CA 1
ATOM 878 C C . ARG A 1 113 ? 2.852 13.548 6.051 1.00 93.62 113 ARG A C 1
ATOM 880 O O . ARG A 1 113 ? 4.040 13.856 5.980 1.00 93.62 113 ARG A O 1
ATOM 887 N N . SER A 1 114 ? 1.859 14.256 5.522 1.00 96.06 114 SER A N 1
ATOM 888 C CA . SER A 1 114 ? 2.100 15.510 4.817 1.00 96.06 114 SER A CA 1
ATOM 889 C C . SER A 1 114 ? 2.688 16.578 5.761 1.00 96.06 114 SER A C 1
ATOM 891 O O . SER A 1 114 ? 2.473 16.513 6.986 1.00 96.06 114 SER A O 1
ATOM 893 N N . PRO A 1 115 ? 3.417 17.577 5.232 1.00 96.00 115 PRO A N 1
ATOM 894 C CA . PRO A 1 115 ? 3.953 18.680 6.028 1.00 96.00 115 PRO A CA 1
ATOM 895 C C . PRO A 1 115 ? 2.890 19.374 6.892 1.00 96.00 115 PRO A C 1
ATOM 897 O O . PRO A 1 115 ? 3.124 19.628 8.074 1.00 96.00 115 PRO A O 1
ATOM 900 N N . GLU A 1 116 ? 1.688 19.597 6.355 1.00 95.44 116 GLU A N 1
ATOM 901 C CA . GLU A 1 116 ? 0.558 20.217 7.058 1.00 95.44 116 GLU A CA 1
ATOM 902 C C . GLU A 1 116 ? 0.132 19.380 8.263 1.00 95.44 116 GLU A C 1
ATOM 904 O O . GLU A 1 116 ? -0.082 19.913 9.356 1.00 95.44 116 GLU A O 1
ATOM 909 N N . ARG A 1 117 ? 0.061 18.050 8.099 1.00 94.06 117 ARG A N 1
ATOM 910 C CA . ARG A 1 117 ? -0.275 17.148 9.204 1.00 94.06 117 ARG A CA 1
ATOM 911 C C . ARG A 1 117 ? 0.764 17.227 10.316 1.00 94.06 117 ARG A C 1
ATOM 913 O O . ARG A 1 117 ? 0.384 17.263 11.485 1.00 94.06 117 ARG A O 1
ATOM 920 N N . ASN A 1 118 ? 2.046 17.261 9.963 1.00 94.44 118 ASN A N 1
ATOM 921 C CA . ASN A 1 118 ? 3.119 17.372 10.947 1.00 94.44 118 ASN A CA 1
ATOM 922 C C . ASN A 1 118 ? 3.063 18.713 11.688 1.00 94.44 118 ASN A C 1
ATOM 924 O O . ASN A 1 118 ? 3.250 18.737 12.901 1.00 94.44 118 ASN A O 1
ATOM 928 N N . ILE A 1 119 ? 2.740 19.817 11.005 1.00 95.94 119 ILE A N 1
ATOM 929 C CA . ILE A 1 119 ? 2.573 21.132 11.642 1.00 95.94 119 ILE A CA 1
ATOM 930 C C . ILE A 1 119 ? 1.464 21.098 12.703 1.00 95.94 119 ILE A C 1
ATOM 932 O O . ILE A 1 119 ? 1.679 21.594 13.808 1.00 95.94 119 ILE A O 1
ATOM 936 N N . LEU A 1 120 ? 0.315 20.483 12.402 1.00 93.19 120 LEU A N 1
ATOM 937 C CA . LEU A 1 120 ? -0.812 20.389 13.340 1.00 93.19 120 LEU A CA 1
ATOM 938 C C . LEU A 1 120 ? -0.505 19.547 14.589 1.00 93.19 120 LEU A C 1
ATOM 940 O O . LEU A 1 120 ? -1.132 19.760 15.621 1.00 93.19 120 LEU A O 1
ATOM 944 N N . MET A 1 121 ? 0.444 18.611 14.506 1.00 87.94 121 MET A N 1
ATOM 945 C CA . MET A 1 121 ? 0.835 17.717 15.607 1.00 87.94 121 MET A CA 1
ATOM 946 C C . MET A 1 121 ? 1.896 18.305 16.550 1.00 87.94 121 MET A C 1
ATOM 948 O O . MET A 1 121 ? 2.266 17.646 17.513 1.00 87.94 121 MET A O 1
ATOM 952 N N . ARG A 1 122 ? 2.413 19.512 16.283 1.00 91.25 122 ARG A N 1
ATOM 953 C CA . ARG A 1 122 ? 3.436 20.174 17.120 1.00 91.25 122 ARG A CA 1
ATOM 954 C C . ARG A 1 122 ? 2.859 21.029 18.258 1.00 91.25 122 ARG A C 1
ATOM 956 O O . ARG A 1 122 ? 3.587 21.836 18.828 1.00 91.25 122 ARG A O 1
ATOM 963 N N . ARG A 1 123 ? 1.564 20.906 18.531 1.00 68.38 123 ARG A N 1
ATOM 964 C CA . ARG A 1 123 ? 0.856 21.613 19.605 1.00 68.38 123 ARG A CA 1
ATOM 965 C C . ARG A 1 123 ? 0.625 20.666 20.767 1.00 68.38 123 ARG A C 1
ATOM 967 O O . ARG A 1 123 ? 0.656 21.167 21.906 1.00 68.38 123 ARG A O 1
#

Foldseek 3Di:
DPVVVVVVVVVVVVVVVVCVVVVVVVPPPPDDPLQFAPQKAWEAEPVVRDTDIANQADPVGDGDVVSQVVVQQSQAAPPPSDGDRDDVNVVRNRNSVCVVVVPPHDYPHHHDHDPVNVVVVPD

Sequence (123 aa):
MIRTHLARAALLALVILASLPLCRSLLAAEIPPALRGDGELTLYRPVKNERATFHYRDGNGNYDEGVLADIAHIFRCRLTGEAHVIDTGLIEIMDAIEDHFKADEIRLISAYRSPERNILMRR

Secondary structure (DSSP, 8-state):
--HHHHHHHHHHHHHHHHHHHHHHTTSS-PPPGGG---SEEEEEETTTTEEEEEE-B-TTS-B-HHHHHHHHHHTS-TTT----PPPHHHHHHHHHHHHHHT-S-EE-S-----HHHHHHTT-

InterPro domains:
  IPR009045 Peptidase M74/Hedgehog-like, zinc-binding domain superfamily [SSF55166] (63-120)
  IPR010275 Peptidoglycan L,D-endopeptidase MepK [PF05951] (41-122)

Radius of gyration: 21.94 Å; Cα contacts (8 Å, |Δi|>4): 136; chains: 1; bounding box: 58×38×58 Å

Solvent-accessible surface area (backbone atoms only — not comparable to full-atom values): 7335 Å² total; per-residue (Å²): 133,69,72,65,58,56,56,52,53,54,51,52,51,52,54,53,62,65,46,56,70,67,58,57,70,76,69,60,81,74,73,57,76,92,49,46,42,88,33,50,41,38,42,31,27,74,92,77,72,46,71,53,75,41,74,34,31,48,100,86,69,52,70,39,68,67,47,48,51,53,52,17,53,73,35,22,13,88,81,80,60,56,58,56,92,64,62,64,65,57,53,31,42,52,19,28,49,31,60,74,69,68,49,93,51,48,76,50,86,77,61,50,72,50,72,68,56,54,61,69,68,75,115